Protein AF-A0A968JHV9-F1 (afdb_monomer_lite)

Sequence (164 aa):
MPYILGTDFRFKTELQYDGTLDANGVLKGNLYIKGYGDPTLGSPEMENSLPLAALLSTWVEAVKKAGIRQIDGKIVGDASYFKGGESGDTWQWYDLGNYYAAGIWGLNIHENYYYLHFQQVNQLGDTPPIAKIDPMLPNLYLIQRRCSPSEKGRWRPNAYHSIG

pLDDT: mean 84.57, std 15.39, range [38.38, 98.56]

Structure (mmCIF, N/CA/C/O backbone):
data_AF-A0A968JHV9-F1
#
_entry.id   AF-A0A968JHV9-F1
#
loop_
_atom_site.group_PDB
_atom_site.id
_atom_site.type_symbol
_atom_site.label_atom_id
_atom_site.label_alt_id
_atom_site.label_comp_id
_atom_site.label_asym_id
_atom_site.label_entity_id
_atom_site.label_seq_id
_atom_site.pdbx_PDB_ins_code
_atom_site.Cartn_x
_atom_site.Cartn_y
_atom_site.Cartn_z
_atom_site.occupancy
_atom_site.B_iso_or_equiv
_atom_site.auth_seq_id
_atom_site.auth_comp_id
_atom_site.auth_asym_id
_atom_site.auth_atom_id
_atom_site.pdbx_PDB_model_num
ATOM 1 N N . MET A 1 1 ? -5.986 30.483 -18.147 1.00 53.62 1 MET A N 1
ATOM 2 C CA . MET A 1 1 ? -6.438 29.099 -17.897 1.00 53.62 1 MET A CA 1
ATOM 3 C C . MET A 1 1 ? -6.421 28.887 -16.388 1.00 53.62 1 MET A C 1
ATOM 5 O O . MET A 1 1 ? -5.335 28.982 -15.831 1.00 53.62 1 MET A O 1
ATOM 9 N N . PRO A 1 2 ? -7.558 28.716 -15.696 1.00 66.88 2 PRO A N 1
ATOM 10 C CA . PRO A 1 2 ? -7.527 28.340 -14.285 1.00 66.88 2 PRO A CA 1
ATOM 11 C C . PRO A 1 2 ? -7.000 26.903 -14.151 1.00 66.88 2 PRO A C 1
ATOM 13 O O . PRO A 1 2 ? -7.388 26.020 -14.915 1.00 66.88 2 PRO A O 1
ATOM 16 N N . TYR A 1 3 ? -6.087 26.678 -13.208 1.00 75.25 3 TYR A N 1
ATOM 17 C CA . TYR A 1 3 ? -5.578 25.349 -12.877 1.00 75.25 3 TYR A CA 1
ATOM 18 C C . TYR A 1 3 ? -6.700 24.548 -12.203 1.00 75.25 3 TYR A C 1
ATOM 20 O O . TYR A 1 3 ? -7.147 24.929 -11.127 1.00 75.25 3 TYR A O 1
ATOM 28 N N . ILE A 1 4 ? -7.161 23.459 -12.829 1.00 88.75 4 ILE A N 1
ATOM 29 C CA . ILE A 1 4 ? -8.352 22.692 -12.401 1.00 88.75 4 ILE A CA 1
ATOM 30 C C . ILE A 1 4 ? -8.238 22.164 -10.959 1.00 88.75 4 ILE A C 1
ATOM 32 O O . ILE A 1 4 ? -9.242 22.090 -10.259 1.00 88.75 4 ILE A O 1
ATOM 36 N N . LEU A 1 5 ? -7.027 21.826 -10.505 1.00 88.00 5 LEU A N 1
ATOM 37 C CA . LEU A 1 5 ? -6.781 21.291 -9.159 1.00 88.00 5 LEU A CA 1
ATOM 38 C C . LEU A 1 5 ? -6.235 22.340 -8.173 1.00 88.00 5 LEU A C 1
ATOM 40 O O . LEU A 1 5 ? -6.394 22.190 -6.966 1.00 88.00 5 LEU A O 1
ATOM 44 N N . GLY A 1 6 ? -5.621 23.419 -8.667 1.00 90.50 6 GLY A N 1
ATOM 45 C CA . GLY A 1 6 ? -4.862 24.363 -7.838 1.00 90.50 6 GLY A CA 1
ATOM 46 C C . GLY A 1 6 ? -3.520 23.802 -7.337 1.00 90.50 6 GLY A C 1
ATOM 47 O O . GLY A 1 6 ? -3.231 22.615 -7.465 1.00 90.50 6 GLY A O 1
ATOM 48 N N . THR A 1 7 ? -2.670 24.668 -6.779 1.00 92.00 7 THR A N 1
ATOM 49 C CA . THR A 1 7 ? -1.318 24.317 -6.283 1.00 92.00 7 THR A CA 1
ATOM 50 C C . THR A 1 7 ? -1.331 23.564 -4.952 1.00 92.00 7 THR A C 1
ATOM 52 O O . THR A 1 7 ? -0.391 22.840 -4.617 1.00 92.00 7 THR A O 1
ATOM 55 N N . ASP A 1 8 ? -2.416 23.711 -4.199 1.00 92.38 8 ASP A N 1
ATOM 56 C CA . ASP A 1 8 ? -2.552 23.152 -2.854 1.00 92.38 8 ASP A CA 1
ATOM 57 C C . ASP A 1 8 ? -3.248 21.788 -2.852 1.00 92.38 8 ASP A C 1
ATOM 59 O O . ASP A 1 8 ? -3.426 21.183 -1.796 1.00 92.38 8 ASP A O 1
ATOM 63 N N . PHE A 1 9 ? -3.616 21.271 -4.030 1.00 93.00 9 PHE A N 1
ATOM 64 C CA . PHE A 1 9 ? -4.202 19.945 -4.144 1.00 93.00 9 PHE A CA 1
ATOM 65 C C . PHE A 1 9 ? -3.262 18.886 -3.575 1.00 93.00 9 PHE A C 1
ATOM 67 O O . PHE A 1 9 ? -2.053 18.885 -3.827 1.00 93.00 9 PHE A O 1
ATOM 74 N N . ARG A 1 10 ? -3.837 17.957 -2.820 1.00 93.12 10 ARG A N 1
ATOM 75 C CA . ARG A 1 10 ? -3.153 16.768 -2.330 1.00 93.12 10 ARG A CA 1
ATOM 76 C C . ARG A 1 10 ? -4.027 15.567 -2.628 1.00 93.12 10 ARG A C 1
ATOM 78 O O . ARG A 1 10 ? -5.234 15.597 -2.382 1.00 93.12 10 ARG A O 1
ATOM 85 N N . PHE A 1 11 ? -3.402 14.518 -3.148 1.00 94.06 11 PHE A N 1
ATOM 86 C CA . PHE A 1 11 ? -4.046 13.219 -3.200 1.00 94.06 11 PHE A CA 1
ATOM 87 C C . PHE A 1 11 ? -4.351 12.743 -1.780 1.00 94.06 11 PHE A C 1
ATOM 89 O O . PHE A 1 11 ? -3.718 13.163 -0.809 1.00 94.06 11 PHE A O 1
ATOM 96 N N . LYS A 1 12 ? -5.349 11.873 -1.666 1.00 94.25 12 LYS A N 1
ATOM 97 C CA . LYS A 1 12 ? -5.727 11.261 -0.398 1.00 94.25 12 LYS A CA 1
ATOM 98 C C . LYS A 1 12 ? -5.742 9.749 -0.532 1.00 94.25 12 LYS A C 1
ATOM 100 O O . LYS A 1 12 ? -6.025 9.210 -1.599 1.00 94.25 12 LYS A O 1
ATOM 105 N N . THR A 1 13 ? -5.492 9.095 0.590 1.00 96.75 13 THR A N 1
ATOM 106 C CA . THR A 1 13 ? -5.657 7.657 0.769 1.00 96.75 13 THR A CA 1
ATOM 107 C C . THR A 1 13 ? -6.342 7.454 2.106 1.00 96.75 13 THR A C 1
ATOM 109 O O . THR A 1 13 ? -5.946 8.059 3.102 1.00 96.75 13 THR A O 1
ATOM 112 N N . GLU A 1 14 ? -7.403 6.660 2.124 1.00 97.50 14 GLU A N 1
ATOM 113 C CA . GLU A 1 14 ? -8.262 6.498 3.294 1.00 97.50 14 GLU A CA 1
ATOM 114 C C . GLU A 1 14 ? -8.200 5.062 3.807 1.00 97.50 14 GLU A C 1
ATOM 116 O O . GLU A 1 14 ? -8.274 4.110 3.033 1.00 97.50 14 GLU A O 1
ATOM 121 N N . LEU A 1 15 ? -8.107 4.916 5.127 1.00 98.00 15 LEU A N 1
ATOM 122 C CA . LEU A 1 15 ? -8.336 3.646 5.805 1.00 98.00 15 LEU A CA 1
ATOM 123 C C . LEU A 1 15 ? -9.776 3.638 6.306 1.00 98.00 15 LEU A C 1
ATOM 125 O O . LEU A 1 15 ? -10.171 4.510 7.080 1.00 98.00 15 LEU A O 1
ATOM 129 N N . GLN A 1 16 ? -10.559 2.675 5.842 1.00 97.81 16 GLN A N 1
ATOM 130 C CA . GLN A 1 16 ? -11.978 2.541 6.161 1.00 97.81 16 GLN A CA 1
ATOM 131 C C . GLN A 1 16 ? -12.237 1.133 6.686 1.00 97.81 16 GLN A C 1
ATOM 133 O O . GLN A 1 16 ? -11.491 0.212 6.374 1.00 97.81 16 GLN A O 1
ATOM 138 N N . TYR A 1 17 ? -13.287 0.935 7.471 1.00 97.88 17 TYR A N 1
ATOM 139 C CA . TYR A 1 17 ? -13.723 -0.404 7.851 1.00 97.88 17 TYR A CA 1
ATOM 140 C C . TYR A 1 17 ? -15.245 -0.492 7.876 1.00 97.88 17 TYR A C 1
ATOM 142 O O . TYR A 1 17 ? -15.926 0.525 8.021 1.00 97.88 17 TYR A O 1
ATOM 150 N N . ASP A 1 18 ? -15.767 -1.706 7.730 1.00 97.50 18 ASP A N 1
ATOM 151 C CA . ASP A 1 18 ? -17.186 -2.019 7.900 1.00 97.50 18 ASP A CA 1
ATOM 152 C C . ASP A 1 18 ? -17.416 -2.946 9.103 1.00 97.50 18 ASP A C 1
ATOM 154 O O . ASP A 1 18 ? -16.481 -3.364 9.786 1.00 97.50 18 ASP A O 1
ATOM 158 N N . GLY A 1 19 ? -18.682 -3.252 9.384 1.00 96.88 19 GLY A N 1
ATOM 159 C CA . GLY A 1 19 ? -19.043 -4.172 10.455 1.00 96.88 19 GLY A CA 1
ATOM 160 C C . GLY A 1 19 ? -18.960 -3.541 11.842 1.00 96.88 19 GLY A C 1
ATOM 161 O O . GLY A 1 19 ? -19.278 -2.365 12.029 1.00 96.88 19 GLY A O 1
ATOM 162 N N . THR A 1 20 ? -18.605 -4.345 12.843 1.00 97.88 20 THR A N 1
ATOM 163 C CA . THR A 1 20 ? -18.662 -3.933 14.255 1.00 97.88 20 THR A CA 1
ATOM 164 C C . THR A 1 20 ? -17.368 -4.238 14.990 1.00 97.88 20 THR A C 1
ATOM 166 O O . THR A 1 20 ? -16.853 -5.352 14.887 1.00 97.88 20 THR A O 1
ATOM 169 N N . LEU A 1 21 ? -16.895 -3.280 15.787 1.00 97.94 21 LEU A N 1
ATOM 170 C CA . LEU A 1 21 ? -15.769 -3.453 16.701 1.00 97.94 21 LEU A CA 1
ATOM 171 C C . LEU A 1 21 ? -16.282 -3.867 18.085 1.00 97.94 21 LEU A C 1
ATOM 173 O O . LEU A 1 21 ? -17.097 -3.158 18.678 1.00 97.94 21 LEU A O 1
ATOM 177 N N . ASP A 1 22 ? -15.826 -5.010 18.594 1.00 97.25 22 ASP A N 1
ATOM 178 C CA . ASP A 1 22 ? -16.186 -5.456 19.941 1.00 97.25 22 ASP A CA 1
ATOM 179 C C . ASP A 1 22 ? -15.304 -4.831 21.040 1.00 97.25 22 ASP A C 1
ATOM 181 O O . ASP A 1 22 ? -14.301 -4.166 20.777 1.00 97.25 22 ASP A O 1
ATOM 185 N N . ALA A 1 23 ? -15.675 -5.057 22.305 1.00 96.44 23 ALA A N 1
ATOM 186 C CA . ALA A 1 23 ? -14.965 -4.505 23.462 1.00 96.44 23 ALA A CA 1
ATOM 187 C C . ALA A 1 23 ? -13.516 -5.016 23.617 1.00 96.44 23 ALA A C 1
ATOM 189 O O . ALA A 1 23 ? -12.720 -4.390 24.315 1.00 96.44 23 ALA A O 1
ATOM 190 N N . ASN A 1 24 ? -13.163 -6.133 22.971 1.00 96.94 24 ASN A N 1
ATOM 191 C CA . ASN A 1 24 ? -11.807 -6.680 22.975 1.00 96.94 24 ASN A CA 1
ATOM 192 C C . ASN A 1 24 ? -10.951 -6.121 21.825 1.00 96.94 24 ASN A C 1
ATOM 194 O O . ASN A 1 24 ? -9.755 -6.415 21.758 1.00 96.94 24 ASN A O 1
ATOM 198 N N . GLY A 1 25 ? -11.534 -5.301 20.944 1.00 97.75 25 GLY A N 1
ATOM 199 C CA . GLY A 1 25 ? -10.873 -4.743 19.769 1.00 97.75 25 GLY A CA 1
ATOM 200 C C . GLY A 1 25 ? -10.880 -5.682 18.560 1.00 97.75 25 GLY A C 1
ATOM 201 O O . GLY A 1 25 ? -10.033 -5.531 17.677 1.00 97.75 25 GLY A O 1
ATOM 202 N N . VAL A 1 26 ? -11.789 -6.662 18.507 1.00 98.44 26 VAL A N 1
ATOM 203 C CA . VAL A 1 26 ? -11.969 -7.521 17.329 1.00 98.44 26 VAL A CA 1
ATOM 204 C C . VAL A 1 26 ? -12.964 -6.863 16.379 1.00 98.44 26 VAL A C 1
ATOM 206 O O . VAL A 1 26 ? -14.132 -6.658 16.717 1.00 98.44 26 VAL A O 1
ATOM 209 N N . LEU A 1 27 ? -12.493 -6.524 15.181 1.00 98.56 27 LEU A N 1
ATOM 210 C CA . LEU A 1 27 ? -13.324 -6.041 14.089 1.00 98.56 27 LEU A CA 1
ATOM 211 C C . LEU A 1 27 ? -13.987 -7.234 13.398 1.00 98.56 27 LEU A C 1
ATOM 213 O O . LEU A 1 27 ? -13.312 -7.999 12.716 1.00 98.56 27 LEU A O 1
ATOM 217 N N . LYS A 1 28 ? -15.306 -7.367 13.543 1.00 98.44 28 LYS A N 1
ATOM 218 C CA . LYS A 1 28 ? -16.126 -8.315 12.774 1.00 98.44 28 LY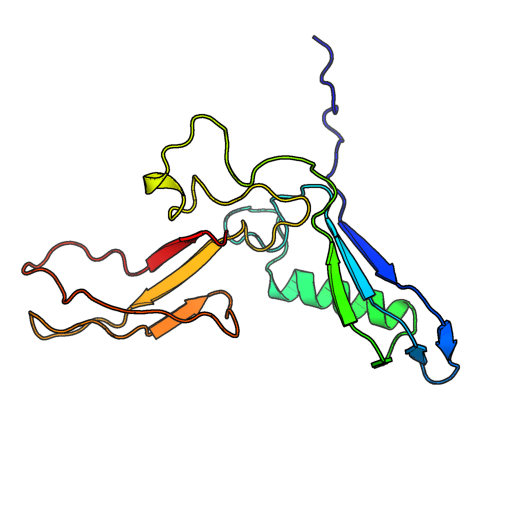S A CA 1
ATOM 219 C C . LYS A 1 28 ? -16.570 -7.644 11.481 1.00 98.44 28 LYS A C 1
ATOM 221 O O . LYS A 1 28 ? -17.656 -7.065 11.430 1.00 98.44 28 LYS A O 1
ATOM 226 N N . GLY A 1 29 ? -15.689 -7.659 10.489 1.00 98.06 29 GLY A N 1
ATOM 227 C CA . GLY A 1 29 ? -15.813 -6.886 9.258 1.00 98.06 29 GLY A CA 1
ATOM 228 C C . GLY A 1 29 ? -14.480 -6.784 8.522 1.00 98.06 29 GLY A C 1
ATOM 229 O O . GLY A 1 29 ? -13.490 -7.412 8.896 1.00 98.06 29 GLY A O 1
ATOM 230 N N . ASN A 1 30 ? -14.455 -5.989 7.462 1.00 98.56 30 ASN A N 1
ATOM 231 C CA . ASN A 1 30 ? -13.298 -5.804 6.597 1.00 98.56 30 ASN A CA 1
ATOM 232 C C . ASN A 1 30 ? -12.632 -4.450 6.843 1.00 98.56 30 ASN A C 1
ATOM 234 O O . ASN A 1 30 ? -13.290 -3.467 7.181 1.00 98.56 30 ASN A O 1
ATOM 238 N N . LEU A 1 31 ? -11.323 -4.399 6.605 1.00 98.44 31 LEU A N 1
ATOM 239 C CA . LEU A 1 31 ? -10.541 -3.171 6.514 1.00 98.44 31 LEU A CA 1
ATOM 240 C C . LEU A 1 31 ? -10.267 -2.870 5.037 1.00 98.44 31 LEU A C 1
ATOM 242 O O . LEU A 1 31 ? -9.843 -3.747 4.289 1.00 98.44 31 LEU A O 1
ATOM 246 N N . TYR A 1 32 ? -10.451 -1.622 4.635 1.00 98.31 32 TYR A N 1
ATOM 247 C CA . TYR A 1 32 ? -10.252 -1.135 3.279 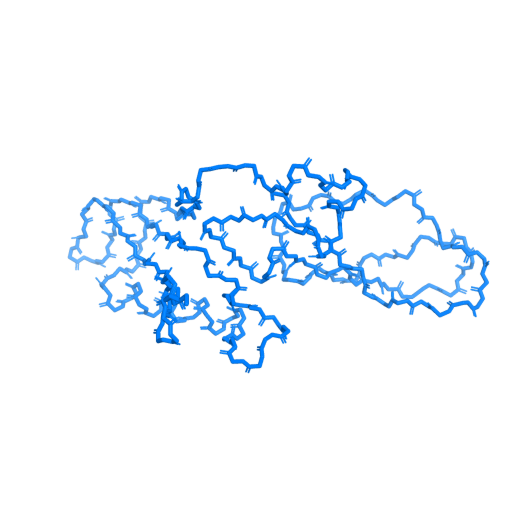1.00 98.31 32 TYR A CA 1
ATOM 248 C C . TYR A 1 32 ? -9.156 -0.072 3.254 1.00 98.31 32 TYR A C 1
ATOM 250 O O . TYR A 1 32 ? -9.129 0.829 4.093 1.00 98.31 32 TYR A O 1
ATOM 258 N N . ILE A 1 33 ? -8.280 -0.163 2.260 1.00 98.06 33 ILE A N 1
ATOM 259 C CA . ILE A 1 33 ? -7.267 0.837 1.927 1.00 98.06 33 ILE A CA 1
ATOM 260 C C . ILE A 1 33 ? -7.699 1.445 0.600 1.00 98.06 33 ILE A C 1
ATOM 262 O O . ILE A 1 33 ? -7.499 0.841 -0.451 1.00 98.06 33 ILE A O 1
ATOM 266 N N . LYS A 1 34 ? -8.345 2.607 0.646 1.00 97.50 34 LYS A N 1
ATOM 267 C CA . LYS A 1 34 ? -8.942 3.238 -0.528 1.00 97.50 34 LYS A CA 1
ATOM 268 C C . LYS A 1 34 ? -8.038 4.319 -1.090 1.00 97.50 34 LYS A C 1
ATOM 270 O O . LYS A 1 34 ? -7.802 5.338 -0.438 1.00 97.50 34 LYS A O 1
ATOM 275 N N . GLY A 1 35 ? -7.555 4.093 -2.305 1.00 96.50 35 GLY A N 1
ATOM 276 C CA . GLY A 1 35 ? -6.722 5.042 -3.027 1.00 96.50 35 GLY A CA 1
ATOM 277 C C . GLY A 1 35 ? -7.537 5.972 -3.927 1.00 96.50 35 GLY A C 1
ATOM 278 O O . GLY A 1 35 ? -8.565 5.585 -4.485 1.00 96.50 35 GLY A O 1
ATOM 279 N N . TYR A 1 36 ? -7.048 7.202 -4.087 1.00 95.38 36 TYR A N 1
ATOM 280 C CA . TYR A 1 36 ? -7.630 8.220 -4.970 1.00 95.38 36 TYR A CA 1
ATOM 281 C C . TYR A 1 36 ? -6.634 8.735 -6.028 1.00 95.38 36 TYR A C 1
ATOM 283 O O . TYR A 1 36 ? -6.771 9.852 -6.525 1.00 95.38 36 TYR A O 1
ATOM 291 N N . GLY A 1 37 ? -5.629 7.924 -6.365 1.00 93.25 37 GLY A N 1
ATOM 292 C CA . GLY A 1 37 ? -4.649 8.176 -7.422 1.00 93.25 37 GLY A CA 1
ATOM 293 C C . GLY A 1 37 ? -3.305 8.722 -6.950 1.00 93.25 37 GLY A C 1
ATOM 294 O O . GLY A 1 37 ? -2.575 9.265 -7.767 1.00 93.25 37 GLY A O 1
ATOM 295 N N . ASP A 1 38 ? -2.979 8.612 -5.659 1.00 94.31 38 ASP A N 1
ATOM 296 C CA . ASP A 1 38 ? -1.686 9.052 -5.126 1.00 94.31 38 ASP A CA 1
ATOM 297 C C . ASP A 1 38 ? -0.539 8.212 -5.728 1.00 94.31 38 ASP A C 1
ATOM 299 O O . ASP A 1 38 ? -0.507 7.000 -5.497 1.00 94.31 38 ASP A O 1
ATOM 303 N N . PRO A 1 39 ? 0.392 8.804 -6.503 1.00 91.75 39 PRO A N 1
ATOM 304 C CA . PRO A 1 39 ? 1.515 8.070 -7.083 1.00 91.75 39 PRO A CA 1
ATOM 305 C C . PRO A 1 39 ? 2.698 7.928 -6.112 1.00 91.75 39 PRO A C 1
ATOM 307 O O . PRO A 1 39 ? 3.675 7.256 -6.424 1.00 91.75 39 PRO A O 1
ATOM 310 N N . THR A 1 40 ? 2.641 8.578 -4.946 1.00 94.19 40 THR A N 1
ATOM 311 C CA . THR A 1 40 ? 3.802 8.781 -4.068 1.00 94.19 40 THR A CA 1
ATOM 312 C C . THR A 1 40 ? 3.895 7.759 -2.933 1.00 94.19 40 THR A C 1
ATOM 314 O O . THR A 1 40 ? 4.916 7.677 -2.247 1.00 94.19 40 THR A O 1
ATOM 317 N N . LEU A 1 41 ? 2.846 6.959 -2.715 1.00 95.12 41 LEU A N 1
ATOM 318 C CA . LEU A 1 41 ? 2.748 6.028 -1.591 1.00 95.12 41 LEU A CA 1
ATOM 319 C C . LEU A 1 41 ? 3.870 4.984 -1.622 1.00 95.12 41 LEU A C 1
ATOM 321 O O . LEU A 1 41 ? 3.855 4.054 -2.427 1.00 95.12 41 LEU A O 1
ATOM 325 N N . GLY A 1 42 ? 4.836 5.100 -0.709 1.00 94.06 42 GLY A N 1
ATOM 326 C CA . GLY A 1 42 ? 5.934 4.140 -0.616 1.00 94.06 42 GLY A CA 1
ATOM 327 C C . GLY A 1 42 ? 6.930 4.218 -1.774 1.00 94.06 42 GLY A C 1
ATOM 328 O O . GLY A 1 42 ? 7.710 3.281 -1.926 1.00 94.06 42 GLY A O 1
ATOM 329 N N . SER A 1 43 ? 6.884 5.278 -2.591 1.00 93.25 43 SER A N 1
ATOM 330 C CA . SER A 1 43 ? 7.808 5.493 -3.712 1.00 93.25 43 SER A CA 1
ATOM 331 C C . SER A 1 43 ? 9.254 5.575 -3.206 1.00 93.25 43 SER A C 1
ATOM 333 O O . SER A 1 43 ? 9.500 6.306 -2.244 1.00 93.25 43 SER A O 1
ATOM 335 N N . PRO A 1 44 ? 10.213 4.861 -3.818 1.00 89.06 44 PRO A N 1
ATOM 336 C CA . PRO A 1 44 ? 11.628 5.008 -3.492 1.00 89.06 44 PRO A CA 1
ATOM 337 C C . PRO A 1 44 ? 12.312 6.158 -4.256 1.00 89.06 44 PRO A C 1
ATOM 339 O O . PRO A 1 44 ? 13.406 6.557 -3.867 1.00 89.06 44 PRO A O 1
ATOM 342 N N . GLU A 1 45 ? 11.700 6.691 -5.321 1.00 88.44 45 GLU A N 1
ATOM 343 C CA . GLU A 1 45 ? 12.312 7.710 -6.193 1.00 88.44 45 GLU A CA 1
ATOM 344 C C . GLU A 1 45 ? 11.890 9.146 -5.828 1.00 88.44 45 GLU A C 1
ATOM 346 O O . GLU A 1 45 ? 12.554 10.113 -6.208 1.00 88.44 45 GLU A O 1
ATOM 351 N N . MET A 1 46 ? 10.792 9.322 -5.086 1.00 88.56 46 MET A N 1
ATOM 352 C CA . MET A 1 46 ? 10.303 10.644 -4.690 1.00 88.56 46 MET A CA 1
ATOM 353 C C . MET A 1 46 ? 10.919 11.122 -3.370 1.00 88.56 46 MET A C 1
ATOM 355 O O . MET A 1 46 ? 10.760 10.506 -2.328 1.00 88.56 46 MET A O 1
ATOM 359 N N . GLU A 1 47 ? 11.551 12.297 -3.379 1.00 85.31 47 GLU A N 1
ATOM 360 C CA . GLU A 1 47 ? 12.271 12.844 -2.212 1.00 85.31 47 GLU A CA 1
ATOM 361 C C . GLU A 1 47 ? 11.396 13.031 -0.954 1.00 85.31 47 GLU A C 1
ATOM 363 O O . GLU A 1 47 ? 11.886 12.945 0.168 1.00 85.31 47 GLU A O 1
ATOM 368 N N . ASN A 1 48 ? 10.092 13.264 -1.132 1.00 85.50 48 ASN A N 1
ATOM 369 C CA . ASN A 1 48 ? 9.154 13.553 -0.041 1.00 85.50 48 ASN A CA 1
ATOM 370 C C . ASN A 1 48 ? 8.149 12.421 0.232 1.00 85.50 48 ASN A C 1
ATOM 372 O O . ASN A 1 48 ? 7.176 12.635 0.959 1.00 85.50 48 ASN A O 1
ATOM 376 N N . SER A 1 49 ? 8.333 11.237 -0.356 1.00 91.62 49 SER A N 1
ATOM 377 C CA . SER A 1 49 ? 7.512 10.073 -0.020 1.00 91.62 49 SER A CA 1
ATOM 378 C C . SER A 1 49 ? 8.004 9.430 1.276 1.00 91.62 49 SER A C 1
ATOM 380 O O . SER A 1 49 ? 9.188 9.423 1.615 1.00 91.62 49 SER A O 1
ATOM 382 N N . LEU A 1 50 ? 7.073 8.840 2.024 1.00 93.06 50 LEU A N 1
ATOM 383 C CA . LEU A 1 50 ? 7.456 7.927 3.093 1.00 93.06 50 LEU A CA 1
ATOM 384 C C . LEU A 1 50 ? 8.006 6.641 2.467 1.00 93.06 50 LEU A C 1
ATOM 386 O O . LEU A 1 50 ? 7.343 6.088 1.586 1.00 93.06 50 LEU A O 1
ATOM 390 N N . PRO A 1 51 ? 9.130 6.092 2.966 1.00 93.56 51 PRO A N 1
ATOM 391 C CA . PRO A 1 51 ? 9.548 4.745 2.605 1.00 93.56 51 PRO A CA 1
ATOM 392 C C . PRO A 1 51 ? 8.420 3.744 2.865 1.00 93.56 51 PRO A C 1
ATOM 394 O O . PRO A 1 51 ? 7.703 3.872 3.862 1.00 93.56 51 PRO A O 1
ATOM 397 N N . LEU A 1 52 ? 8.291 2.714 2.024 1.00 93.12 52 LEU A N 1
ATOM 398 C CA . LEU A 1 52 ? 7.175 1.761 2.094 1.00 93.12 52 LEU A CA 1
ATOM 399 C C . LEU A 1 52 ? 6.943 1.202 3.511 1.00 93.12 52 LEU A C 1
ATOM 401 O O . LEU A 1 52 ? 5.817 1.192 4.000 1.00 93.12 52 LEU A O 1
ATOM 405 N N . ALA A 1 53 ? 8.005 0.806 4.218 1.00 93.25 53 ALA A N 1
ATOM 406 C CA . ALA A 1 53 ? 7.897 0.291 5.585 1.00 93.25 53 ALA A CA 1
ATOM 407 C C . ALA A 1 53 ? 7.350 1.328 6.590 1.00 93.25 53 ALA A C 1
ATOM 409 O O . ALA A 1 53 ? 6.557 0.987 7.472 1.00 93.25 53 ALA A O 1
ATOM 410 N N . ALA A 1 54 ? 7.743 2.597 6.456 1.00 95.56 54 ALA A N 1
ATOM 411 C CA . ALA A 1 54 ? 7.248 3.689 7.292 1.00 95.56 54 ALA A CA 1
ATOM 412 C C . ALA A 1 54 ? 5.785 4.035 6.969 1.00 95.56 54 ALA A C 1
ATOM 414 O O . ALA A 1 54 ? 4.993 4.270 7.885 1.00 95.56 54 ALA A O 1
ATOM 415 N N . LEU A 1 55 ? 5.400 3.996 5.688 1.00 96.12 55 LEU A N 1
ATOM 416 C CA . LEU A 1 55 ? 4.006 4.149 5.268 1.00 96.12 55 LEU A CA 1
ATOM 417 C C . LEU A 1 55 ? 3.124 3.059 5.891 1.00 96.12 55 LEU A C 1
ATOM 419 O O . LEU A 1 55 ? 2.137 3.369 6.557 1.00 96.12 55 LEU A O 1
ATOM 423 N N . LEU A 1 56 ? 3.515 1.789 5.740 1.00 95.31 56 LEU A N 1
ATOM 424 C CA . LEU A 1 56 ? 2.773 0.657 6.301 1.00 95.31 56 LEU A CA 1
ATOM 425 C C . LEU A 1 56 ? 2.679 0.746 7.827 1.00 95.31 56 LEU A C 1
ATOM 427 O O . LEU A 1 56 ? 1.618 0.496 8.395 1.00 95.31 56 LEU A O 1
ATOM 431 N N . SER A 1 57 ? 3.755 1.171 8.492 1.00 97.19 57 SER A N 1
ATOM 432 C CA . SER A 1 57 ? 3.747 1.403 9.941 1.00 97.19 57 SER A CA 1
ATOM 433 C C . SER A 1 57 ? 2.739 2.486 10.325 1.00 97.19 57 SER A C 1
ATOM 435 O O . SER A 1 57 ? 1.974 2.308 11.267 1.00 97.19 57 SER A O 1
ATOM 437 N N . THR A 1 58 ? 2.673 3.576 9.558 1.00 97.19 58 THR A N 1
ATOM 438 C CA . THR A 1 58 ? 1.709 4.662 9.788 1.00 97.19 58 THR A CA 1
ATOM 439 C C . THR A 1 58 ? 0.267 4.159 9.686 1.00 97.19 58 THR A C 1
ATOM 441 O O . THR A 1 58 ? -0.577 4.523 10.506 1.00 97.19 58 THR A O 1
ATOM 444 N N . TRP A 1 59 ? -0.024 3.279 8.726 1.00 97.25 59 TRP A N 1
ATOM 445 C CA . TRP A 1 59 ? -1.348 2.667 8.595 1.00 97.25 59 TRP A CA 1
ATOM 446 C C . TRP A 1 59 ? -1.672 1.718 9.744 1.00 97.25 59 TRP A C 1
ATOM 448 O O . TRP A 1 59 ? -2.766 1.785 10.299 1.00 97.25 59 TRP A O 1
ATOM 458 N N . VAL A 1 60 ? -0.717 0.880 10.148 1.00 97.81 60 VAL A N 1
ATOM 459 C CA . VAL A 1 60 ? -0.873 -0.012 11.304 1.00 97.81 60 VAL A CA 1
ATOM 460 C C . VAL A 1 60 ? -1.168 0.788 12.575 1.00 97.81 60 VAL A C 1
ATOM 462 O O . VAL A 1 60 ? -2.081 0.437 13.321 1.00 97.81 60 VAL A O 1
ATOM 465 N N . GLU A 1 61 ? -0.452 1.887 12.813 1.00 98.12 61 GLU A N 1
ATOM 466 C CA . GLU A 1 61 ? -0.692 2.746 13.974 1.00 98.12 61 GLU A CA 1
ATOM 467 C C . GLU A 1 61 ? -2.053 3.452 13.906 1.00 98.12 61 GLU A C 1
ATOM 469 O O . GLU A 1 61 ? -2.744 3.543 14.922 1.00 98.12 61 GLU A O 1
ATOM 474 N N . ALA A 1 62 ? -2.503 3.879 12.722 1.00 97.81 62 ALA A N 1
ATOM 475 C CA . ALA A 1 62 ? -3.849 4.423 12.543 1.00 97.81 62 ALA A CA 1
ATOM 476 C C . ALA A 1 62 ? -4.944 3.383 12.857 1.00 97.81 62 ALA A C 1
ATOM 478 O O . ALA A 1 62 ? -5.904 3.698 13.562 1.00 97.81 62 ALA A O 1
ATOM 479 N N . VAL A 1 63 ? -4.773 2.135 12.406 1.00 98.06 63 VAL A N 1
ATOM 480 C CA . VAL A 1 63 ? -5.692 1.018 12.691 1.00 98.06 63 VAL A CA 1
ATOM 481 C C . VAL A 1 63 ? -5.734 0.708 14.190 1.00 98.06 63 VAL A C 1
ATOM 483 O O . VAL A 1 63 ? -6.814 0.622 14.774 1.00 98.06 63 VAL A O 1
ATOM 486 N N . LYS A 1 64 ? -4.572 0.630 14.850 1.00 97.75 64 LYS A N 1
ATOM 487 C CA . LYS A 1 64 ? -4.494 0.436 16.308 1.00 97.75 64 LYS A CA 1
ATOM 488 C C . LYS A 1 64 ? -5.144 1.584 17.074 1.00 97.75 64 LYS A C 1
ATOM 490 O O . LYS A 1 64 ? -5.854 1.348 18.049 1.00 97.75 64 LYS A O 1
ATOM 495 N N . LYS A 1 65 ? -4.929 2.828 16.634 1.00 97.62 65 LYS A N 1
ATOM 496 C CA . LYS A 1 65 ? -5.528 4.027 17.238 1.00 97.62 65 LYS A CA 1
ATOM 497 C C . LYS A 1 65 ? -7.053 4.045 17.102 1.00 97.62 65 LYS A C 1
ATOM 499 O O . LYS A 1 65 ? -7.722 4.592 17.973 1.00 97.62 65 LYS A O 1
ATOM 504 N N . ALA A 1 66 ? -7.602 3.408 16.066 1.00 96.81 66 ALA A N 1
ATOM 505 C CA . ALA A 1 66 ? -9.039 3.176 15.923 1.00 96.81 66 ALA A CA 1
ATOM 506 C C . ALA A 1 66 ? -9.587 2.083 16.869 1.00 96.81 66 ALA A C 1
ATOM 508 O O . ALA A 1 66 ? -10.784 1.813 16.856 1.00 96.81 66 ALA A O 1
ATOM 509 N N . GLY A 1 67 ? -8.737 1.460 17.695 1.00 97.69 67 GLY A N 1
ATOM 510 C CA . GLY A 1 67 ? -9.113 0.418 18.654 1.00 97.69 67 GLY A CA 1
ATOM 511 C C . GLY A 1 67 ? -9.097 -1.001 18.082 1.00 97.69 67 GLY A C 1
ATOM 512 O O . GLY A 1 67 ? -9.397 -1.949 18.806 1.00 97.69 67 GLY A O 1
ATOM 513 N N . ILE A 1 68 ? -8.723 -1.167 16.810 1.00 98.44 68 ILE A N 1
ATOM 514 C CA . ILE A 1 68 ? -8.689 -2.468 16.141 1.00 98.44 68 ILE A CA 1
ATOM 515 C C . ILE A 1 68 ? -7.398 -3.197 16.525 1.00 98.44 68 ILE A C 1
ATOM 517 O O . ILE A 1 68 ? -6.289 -2.724 16.274 1.00 98.44 68 ILE A O 1
ATOM 521 N N . ARG A 1 69 ? -7.551 -4.372 17.134 1.00 97.62 69 ARG A N 1
ATOM 522 C CA . ARG A 1 69 ? -6.465 -5.283 17.530 1.00 97.62 69 ARG A CA 1
ATOM 523 C C . ARG A 1 69 ? -6.422 -6.541 16.676 1.00 97.62 69 ARG A C 1
ATOM 525 O O . ARG A 1 69 ? -5.349 -7.093 16.461 1.00 97.62 69 ARG A O 1
ATOM 532 N N . GLN A 1 70 ? -7.580 -6.976 16.192 1.00 97.94 70 GLN A N 1
ATOM 533 C CA . GLN A 1 70 ? -7.734 -8.129 15.318 1.00 97.94 70 GLN A CA 1
ATOM 534 C C . GLN A 1 70 ? -8.809 -7.830 14.276 1.00 97.94 70 GLN A C 1
ATOM 536 O O . GLN A 1 70 ? -9.806 -7.180 14.583 1.00 97.94 70 GLN A O 1
ATOM 541 N N . ILE A 1 71 ? -8.607 -8.320 13.055 1.00 98.38 71 ILE A N 1
ATOM 542 C CA . ILE A 1 71 ? -9.573 -8.230 11.960 1.00 98.38 71 ILE A CA 1
ATOM 543 C C . ILE A 1 71 ? -10.085 -9.645 11.694 1.00 98.38 71 ILE A C 1
ATOM 545 O O . ILE A 1 71 ? -9.313 -10.515 11.298 1.00 98.38 71 ILE A O 1
ATOM 549 N N . ASP A 1 72 ? -11.369 -9.871 11.949 1.00 97.88 72 ASP A N 1
ATOM 550 C CA . ASP A 1 72 ? -12.102 -11.089 11.600 1.00 97.88 72 ASP A CA 1
ATOM 551 C C . ASP A 1 72 ? -12.844 -10.857 10.275 1.00 97.88 72 ASP A C 1
ATOM 553 O O . ASP A 1 72 ? -14.057 -10.651 10.214 1.00 97.88 72 ASP A O 1
ATOM 557 N N . GLY A 1 73 ? -12.050 -10.773 9.210 1.00 97.56 73 GLY A N 1
ATOM 558 C CA . GLY A 1 73 ? -12.482 -10.434 7.861 1.00 97.56 73 GLY A CA 1
ATOM 559 C C . GLY A 1 73 ? -11.282 -10.224 6.943 1.00 97.56 73 GLY A C 1
ATOM 560 O O . GLY A 1 73 ? -10.204 -10.776 7.174 1.00 97.56 73 GLY A O 1
ATOM 561 N N . LYS A 1 74 ? -11.458 -9.447 5.872 1.00 97.94 74 LYS A N 1
ATOM 562 C CA . LYS A 1 74 ? -10.412 -9.202 4.868 1.00 97.94 74 LYS A CA 1
ATOM 563 C C . LYS A 1 74 ? -9.765 -7.832 5.041 1.00 97.94 74 LYS A C 1
ATOM 565 O O . LYS A 1 74 ? -10.397 -6.884 5.497 1.00 97.94 74 LYS A O 1
ATOM 570 N N . ILE A 1 75 ? -8.517 -7.728 4.589 1.00 97.06 75 ILE A N 1
ATOM 571 C CA . ILE A 1 75 ? -7.871 -6.452 4.272 1.00 97.06 75 ILE A CA 1
ATOM 572 C C . ILE A 1 75 ? -7.940 -6.292 2.754 1.00 97.06 75 ILE A C 1
ATOM 574 O O . ILE A 1 75 ? -7.479 -7.166 2.021 1.00 97.06 75 ILE A O 1
ATOM 578 N N . VAL A 1 76 ? -8.553 -5.210 2.286 1.00 97.31 76 VAL A N 1
ATOM 579 C CA . VAL A 1 76 ? -8.899 -4.999 0.879 1.00 97.31 76 VAL A CA 1
ATOM 580 C C . VAL A 1 76 ? -8.257 -3.707 0.383 1.00 97.31 76 VAL A C 1
ATOM 582 O O . VAL A 1 76 ? -8.499 -2.640 0.938 1.00 97.31 76 VAL A O 1
ATOM 585 N N . GLY A 1 77 ? -7.457 -3.786 -0.679 1.00 95.31 77 GLY A N 1
ATOM 586 C CA . GLY A 1 77 ? -7.042 -2.602 -1.434 1.00 95.31 77 GLY A CA 1
ATOM 587 C C . GLY A 1 77 ? -8.158 -2.181 -2.385 1.00 95.31 77 GLY A C 1
ATOM 588 O O . GLY A 1 77 ? -8.514 -2.941 -3.282 1.00 95.31 77 GLY A O 1
ATOM 589 N N . ASP A 1 78 ? -8.723 -0.994 -2.185 1.00 95.00 78 ASP A N 1
ATOM 590 C CA . ASP A 1 78 ? -9.732 -0.406 -3.065 1.00 95.00 78 ASP A CA 1
ATOM 591 C C . ASP A 1 78 ? -9.062 0.584 -4.031 1.00 95.00 78 ASP A C 1
ATOM 593 O O . ASP A 1 78 ? -8.738 1.723 -3.680 1.00 95.00 78 ASP A O 1
ATOM 597 N N . ALA A 1 79 ? -8.859 0.117 -5.264 1.00 93.19 79 ALA A N 1
ATOM 598 C CA . ALA A 1 79 ? -8.316 0.887 -6.379 1.00 93.19 79 ALA A CA 1
ATOM 599 C C . ALA A 1 79 ? -9.403 1.465 -7.309 1.00 93.19 79 ALA A C 1
ATOM 601 O O . ALA A 1 79 ? -9.079 2.001 -8.369 1.00 93.19 79 ALA A O 1
ATOM 602 N N . SER A 1 80 ? -10.690 1.372 -6.948 1.00 91.94 80 SER A N 1
ATOM 603 C CA . SER A 1 80 ? -11.815 1.574 -7.873 1.00 91.94 80 SER A CA 1
ATOM 604 C C . SER A 1 80 ? -12.141 3.041 -8.190 1.00 91.94 80 SER A C 1
ATOM 606 O O . SER A 1 80 ? -13.177 3.317 -8.803 1.00 91.94 80 SER A O 1
ATOM 608 N N . TYR A 1 81 ? -11.350 4.000 -7.696 1.00 92.75 81 TYR A N 1
ATOM 609 C CA . TYR A 1 81 ? -11.645 5.428 -7.847 1.00 92.75 81 TYR A CA 1
ATOM 610 C C . TYR A 1 81 ? -11.606 5.877 -9.311 1.00 92.75 81 TYR A C 1
ATOM 612 O O . TYR A 1 81 ? -12.483 6.620 -9.757 1.00 92.75 81 TYR A O 1
ATOM 620 N N . PHE A 1 82 ? -10.625 5.388 -10.071 1.00 88.31 82 PHE A N 1
ATOM 621 C CA . PHE A 1 82 ? -10.571 5.599 -11.510 1.00 88.31 82 PHE A CA 1
ATOM 622 C C . PHE A 1 82 ? -11.354 4.509 -12.241 1.00 88.31 82 PHE A C 1
ATOM 624 O O . PHE A 1 82 ? -11.283 3.329 -11.908 1.00 88.31 82 PHE A O 1
ATOM 631 N N . LYS A 1 83 ? -12.122 4.929 -13.250 1.00 76.38 83 LYS A N 1
ATOM 632 C CA . LYS A 1 83 ? -12.813 4.045 -14.190 1.00 76.38 83 LYS A CA 1
ATOM 633 C C . LYS A 1 83 ? -12.082 4.142 -15.526 1.00 76.38 83 LYS A C 1
ATOM 635 O O . LYS A 1 83 ? -12.184 5.180 -16.172 1.00 76.38 83 LYS A O 1
ATOM 640 N N . GLY A 1 84 ? -11.347 3.113 -15.931 1.00 64.88 84 GLY A N 1
ATOM 641 C CA . GLY A 1 84 ? -10.583 3.145 -17.182 1.00 64.88 84 GLY A CA 1
ATOM 642 C C . GLY A 1 84 ? -9.435 2.145 -17.197 1.00 64.88 84 GLY A C 1
ATOM 643 O O . GLY A 1 84 ? -9.135 1.550 -16.166 1.00 64.88 84 GLY A O 1
ATOM 644 N N . GLY A 1 85 ? -8.859 1.934 -18.383 1.00 58.47 85 GLY A N 1
ATOM 645 C CA . GLY A 1 85 ? -7.794 0.964 -18.614 1.00 58.47 85 GLY A CA 1
ATOM 646 C C . GLY A 1 85 ? -6.523 1.270 -17.827 1.00 58.47 85 GLY A C 1
ATOM 647 O O . GLY A 1 85 ? -6.182 2.421 -17.571 1.00 58.47 85 GLY A O 1
ATOM 648 N N . GLU A 1 86 ? -5.827 0.193 -17.489 1.00 69.31 86 GLU A N 1
ATOM 649 C CA . GLU A 1 86 ? -4.568 0.145 -16.737 1.00 69.31 86 GLU A CA 1
ATOM 650 C C . GLU A 1 86 ? -3.456 0.933 -17.454 1.00 69.31 86 GLU A C 1
ATOM 652 O O . GLU A 1 86 ? -2.517 1.407 -16.832 1.00 69.31 86 GLU A O 1
ATOM 657 N N . SER A 1 87 ? -3.578 1.120 -18.769 1.00 73.00 87 SER A N 1
ATOM 658 C CA . SER A 1 87 ? -2.607 1.789 -19.634 1.00 73.00 87 SER A CA 1
ATOM 659 C C . SER A 1 87 ? -3.274 2.820 -20.543 1.00 73.00 87 SER A C 1
ATOM 661 O O . SER A 1 87 ? -4.477 2.767 -20.799 1.00 73.00 87 SER A O 1
ATOM 663 N N . GLY A 1 88 ? -2.487 3.781 -21.033 1.00 74.75 88 GLY A N 1
ATOM 664 C CA . GLY A 1 88 ? -2.969 4.744 -22.020 1.00 74.75 88 GLY A CA 1
ATOM 665 C C . GLY A 1 88 ? -3.274 4.069 -23.360 1.00 74.75 88 GLY A C 1
ATOM 666 O O . GLY A 1 88 ? -2.511 3.220 -23.808 1.00 74.75 88 GLY A O 1
ATOM 667 N N . ASP A 1 89 ? -4.337 4.499 -24.045 1.00 76.38 89 ASP A N 1
ATOM 668 C CA . ASP A 1 89 ? -4.828 3.882 -25.295 1.00 76.38 89 ASP A CA 1
ATOM 669 C C . ASP A 1 89 ? -3.780 3.777 -26.421 1.00 76.38 89 ASP A C 1
ATOM 671 O O . ASP A 1 89 ? -3.922 2.986 -27.353 1.00 76.38 89 ASP A O 1
ATOM 675 N N . THR A 1 90 ? -2.730 4.597 -26.367 1.00 84.25 90 THR A N 1
ATOM 676 C CA . THR A 1 90 ? -1.652 4.653 -27.365 1.00 84.25 90 THR A CA 1
ATOM 677 C C . THR A 1 90 ? -0.366 3.959 -26.919 1.00 84.25 90 THR A C 1
ATOM 679 O O . THR A 1 90 ? 0.605 3.913 -27.685 1.00 84.25 90 THR A O 1
ATOM 682 N N . TRP A 1 91 ? -0.329 3.436 -25.691 1.00 84.50 91 TRP A N 1
ATOM 683 C CA . TRP A 1 91 ? 0.842 2.753 -25.160 1.00 84.50 91 TRP A CA 1
ATOM 684 C C . TRP A 1 91 ? 1.083 1.470 -25.935 1.00 84.50 91 TRP A C 1
ATOM 686 O O . TRP A 1 91 ? 0.169 0.704 -26.242 1.00 84.50 91 TRP A O 1
ATOM 696 N N . GLN A 1 92 ? 2.343 1.243 -26.284 1.00 83.69 92 GLN A N 1
ATOM 697 C CA . GLN A 1 92 ? 2.695 0.032 -26.992 1.00 83.69 92 GLN A CA 1
ATOM 698 C C . GLN A 1 92 ? 2.687 -1.137 -26.012 1.00 83.69 92 GLN A C 1
ATOM 700 O O . GLN A 1 92 ? 3.256 -1.057 -24.927 1.00 83.69 92 GLN A O 1
ATOM 705 N N . TRP A 1 93 ? 2.068 -2.249 -26.400 1.00 79.81 93 TRP A N 1
ATOM 706 C CA . TRP A 1 93 ? 1.909 -3.407 -25.515 1.00 79.81 93 TRP A CA 1
ATOM 707 C C . TRP A 1 93 ? 3.248 -3.945 -24.977 1.00 79.81 93 TRP A C 1
ATOM 709 O O . TRP A 1 93 ? 3.316 -4.426 -23.850 1.00 79.81 93 TRP A O 1
ATOM 719 N N . TYR A 1 94 ? 4.324 -3.840 -25.764 1.00 82.12 94 TYR A N 1
ATOM 720 C CA . TYR A 1 94 ? 5.668 -4.276 -25.373 1.00 82.12 94 TYR A CA 1
ATOM 721 C C . TYR A 1 94 ? 6.327 -3.366 -24.329 1.00 82.12 94 TYR A C 1
ATOM 723 O O . TYR A 1 94 ? 7.307 -3.776 -23.707 1.00 82.12 94 TYR A O 1
ATOM 731 N N . ASP A 1 95 ? 5.788 -2.166 -24.104 1.00 82.56 95 ASP A N 1
ATOM 732 C CA . ASP A 1 95 ? 6.264 -1.262 -23.064 1.00 82.56 95 ASP A CA 1
ATOM 733 C C . ASP A 1 95 ? 5.679 -1.587 -21.690 1.00 82.56 95 ASP A C 1
ATOM 735 O O . ASP A 1 95 ? 6.345 -1.296 -20.703 1.00 82.56 95 ASP A O 1
ATOM 739 N N . LEU A 1 96 ? 4.514 -2.245 -21.610 1.00 80.19 96 LEU A N 1
ATOM 740 C CA . LEU A 1 96 ? 3.747 -2.454 -20.368 1.00 80.19 96 LEU A CA 1
ATOM 741 C C . LEU A 1 96 ? 4.485 -3.221 -19.264 1.00 80.19 96 LEU A C 1
ATOM 743 O O . LEU A 1 96 ? 4.040 -3.199 -18.124 1.00 80.19 96 LEU A O 1
ATO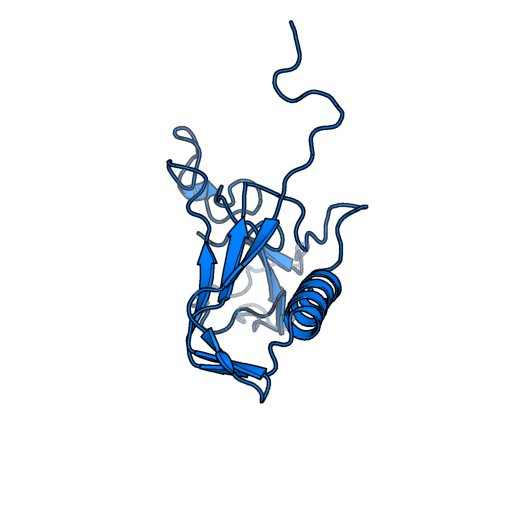M 747 N N . GLY A 1 97 ? 5.598 -3.890 -19.580 1.00 78.12 97 GLY A N 1
ATOM 748 C CA . GLY A 1 97 ? 6.482 -4.531 -18.598 1.00 78.12 97 GLY A CA 1
ATOM 749 C C . GLY A 1 97 ? 7.583 -3.621 -18.036 1.00 78.12 97 GLY A C 1
ATOM 750 O O . GLY A 1 97 ? 8.408 -4.082 -17.245 1.00 78.12 97 GLY A O 1
ATOM 751 N N . ASN A 1 98 ? 7.658 -2.364 -18.475 1.00 82.50 98 ASN A N 1
ATOM 752 C CA . ASN A 1 98 ? 8.637 -1.386 -18.014 1.00 82.50 98 ASN A CA 1
ATOM 753 C C . ASN A 1 98 ? 8.015 -0.429 -16.995 1.00 82.50 98 ASN A C 1
ATOM 755 O O . ASN A 1 98 ? 6.844 -0.073 -17.080 1.00 82.50 98 ASN A O 1
ATOM 759 N N . TYR A 1 99 ? 8.849 0.079 -16.086 1.00 79.75 99 TYR A N 1
ATOM 760 C CA . TYR A 1 99 ? 8.432 1.007 -15.029 1.00 79.75 99 TYR A CA 1
ATOM 761 C C . TYR A 1 99 ? 7.747 2.283 -15.553 1.00 79.75 99 TYR A C 1
ATOM 763 O O . TYR A 1 99 ? 6.844 2.803 -14.912 1.00 79.75 99 TYR A O 1
ATOM 771 N N . TYR A 1 100 ? 8.144 2.783 -16.729 1.00 80.25 100 TYR A N 1
ATOM 772 C CA . TYR A 1 100 ? 7.572 3.998 -17.324 1.00 80.25 100 TYR A CA 1
ATOM 773 C C . TYR A 1 100 ? 6.188 3.784 -17.951 1.00 80.25 100 TYR A C 1
ATOM 775 O O . TYR A 1 100 ? 5.551 4.752 -18.361 1.00 80.25 100 TYR A O 1
ATOM 783 N N . ALA A 1 101 ? 5.746 2.531 -18.050 1.00 82.62 101 ALA A N 1
ATOM 784 C CA . ALA A 1 101 ? 4.432 2.140 -18.536 1.00 82.62 101 ALA A CA 1
ATOM 785 C C . ALA A 1 101 ? 3.706 1.260 -17.501 1.00 82.62 101 ALA A C 1
ATOM 787 O O . ALA A 1 101 ? 2.940 0.366 -17.863 1.00 82.62 101 ALA A O 1
ATOM 788 N N . ALA A 1 102 ? 3.972 1.500 -16.211 1.00 85.44 102 ALA A N 1
ATOM 789 C CA . ALA A 1 102 ? 3.257 0.857 -15.117 1.00 85.44 102 ALA A CA 1
ATOM 790 C C . ALA A 1 102 ? 1.775 1.259 -15.100 1.00 85.44 102 ALA A C 1
ATOM 792 O O . ALA A 1 102 ? 1.409 2.357 -15.530 1.00 85.44 102 ALA A O 1
ATOM 793 N N . GLY A 1 103 ? 0.936 0.354 -14.589 1.00 82.69 103 GLY A N 1
ATOM 794 C CA . GLY A 1 103 ? -0.509 0.530 -14.564 1.00 82.69 103 GLY A CA 1
ATOM 795 C C . GLY A 1 103 ? -0.955 1.759 -13.764 1.00 82.69 103 GLY A C 1
ATOM 796 O O . GLY A 1 103 ? -0.379 2.060 -12.715 1.00 82.69 103 GLY A O 1
ATOM 797 N N . ILE A 1 104 ? -1.991 2.457 -14.238 1.00 85.56 104 ILE A N 1
ATOM 798 C CA . ILE A 1 104 ? -2.584 3.622 -13.568 1.00 85.56 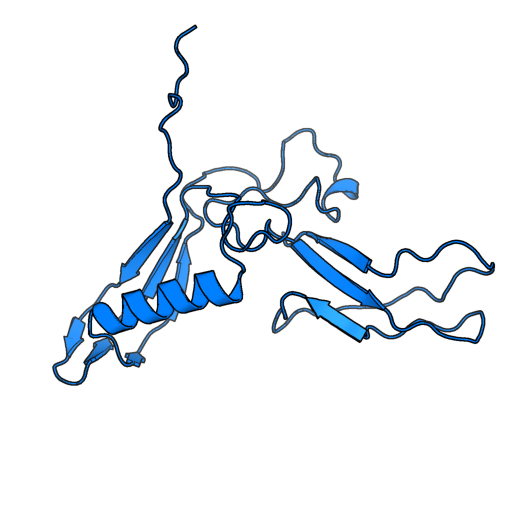104 ILE A CA 1
ATOM 799 C C . ILE A 1 104 ? -3.817 3.181 -12.780 1.00 85.56 104 ILE A C 1
ATOM 801 O O . ILE A 1 104 ? -4.871 2.903 -13.353 1.00 85.56 104 ILE A O 1
ATOM 805 N N . TRP A 1 105 ? -3.713 3.192 -11.453 1.00 89.94 105 TRP A N 1
ATOM 806 C CA . TRP A 1 105 ? -4.778 2.730 -10.567 1.00 89.94 105 TRP A CA 1
ATOM 807 C C . TRP A 1 105 ? -5.217 3.806 -9.570 1.00 89.94 105 TRP A C 1
ATOM 809 O O . TRP A 1 105 ? -4.523 4.795 -9.323 1.00 89.94 105 TRP A O 1
ATOM 819 N N . GLY A 1 106 ? -6.398 3.625 -8.966 1.00 92.94 106 GLY A N 1
ATOM 820 C CA . GLY A 1 106 ? -6.813 4.457 -7.834 1.00 92.94 106 GLY A CA 1
ATOM 821 C C . GLY A 1 106 ? -5.896 4.262 -6.623 1.00 92.94 106 GLY A C 1
ATOM 822 O O . GLY A 1 106 ? -5.615 5.214 -5.903 1.00 92.94 106 GLY A O 1
ATOM 823 N N . LEU A 1 107 ? -5.371 3.054 -6.422 1.00 94.06 107 LEU A N 1
ATOM 824 C CA . LEU A 1 107 ? -4.402 2.737 -5.377 1.00 94.06 107 LEU A CA 1
ATOM 825 C C . LEU A 1 107 ? -3.095 2.300 -6.035 1.00 94.06 107 LEU A C 1
ATOM 827 O O . LEU A 1 107 ? -3.064 1.253 -6.672 1.00 94.06 107 LEU A O 1
ATOM 831 N N . ASN A 1 108 ? -2.036 3.088 -5.855 1.00 92.12 108 ASN A N 1
ATOM 832 C CA . ASN A 1 108 ? -0.700 2.777 -6.359 1.00 92.12 108 ASN A CA 1
ATOM 833 C C . ASN A 1 108 ? 0.247 2.661 -5.173 1.00 92.12 108 ASN A C 1
ATOM 835 O O . ASN A 1 108 ? 0.226 3.525 -4.301 1.00 92.12 108 ASN A O 1
ATOM 839 N N . ILE A 1 109 ? 1.060 1.611 -5.119 1.00 92.88 109 ILE A N 1
ATOM 840 C CA . ILE A 1 109 ? 2.028 1.403 -4.037 1.00 92.88 109 ILE A CA 1
ATOM 841 C C . ILE A 1 109 ? 3.386 1.174 -4.661 1.00 92.88 109 ILE A C 1
ATOM 843 O O . ILE A 1 109 ? 3.514 0.351 -5.563 1.00 92.88 109 ILE A O 1
ATOM 847 N N . HIS A 1 110 ? 4.394 1.888 -4.161 1.00 93.62 110 HIS A N 1
ATOM 848 C CA . HIS A 1 110 ? 5.767 1.753 -4.634 1.00 93.62 110 HIS A CA 1
ATOM 849 C C . HIS A 1 110 ? 5.850 1.947 -6.164 1.00 93.62 110 HIS A C 1
ATOM 851 O O . HIS A 1 110 ? 6.488 1.177 -6.879 1.00 93.62 110 HIS A O 1
ATOM 857 N N . GLU A 1 111 ? 5.109 2.945 -6.668 1.00 90.25 111 GLU A N 1
ATOM 858 C CA . GLU A 1 111 ? 4.998 3.279 -8.100 1.00 90.25 111 GLU A CA 1
ATOM 859 C C . GLU A 1 111 ? 4.539 2.108 -8.998 1.00 90.25 111 GLU A C 1
ATOM 861 O O . GLU A 1 111 ? 4.767 2.115 -10.206 1.00 90.25 111 GLU A O 1
ATOM 866 N N . ASN A 1 112 ? 3.878 1.098 -8.417 1.00 90.06 112 ASN A N 1
ATOM 867 C CA . ASN A 1 112 ? 3.435 -0.128 -9.088 1.00 90.06 112 ASN A CA 1
ATOM 868 C C . ASN A 1 112 ? 4.564 -0.884 -9.802 1.00 90.06 112 ASN A C 1
ATOM 870 O O . ASN A 1 112 ? 4.324 -1.546 -10.811 1.00 90.06 112 ASN A O 1
ATOM 874 N N . TYR A 1 113 ? 5.791 -0.825 -9.283 1.00 88.81 113 TYR A N 1
ATOM 875 C CA . TYR A 1 113 ? 6.880 -1.671 -9.758 1.00 88.81 113 TYR A CA 1
ATOM 876 C C . TYR A 1 113 ? 7.643 -2.322 -8.609 1.00 88.81 113 TYR A C 1
ATOM 878 O O . TYR A 1 113 ? 7.598 -1.895 -7.454 1.00 88.81 113 TYR A O 1
ATOM 886 N N . TYR A 1 114 ? 8.401 -3.355 -8.960 1.00 90.25 114 TYR A N 1
ATOM 887 C CA . TYR A 1 114 ? 9.383 -3.984 -8.088 1.00 90.25 114 TYR A CA 1
ATOM 888 C C . TYR A 1 114 ? 10.746 -4.077 -8.779 1.00 90.25 114 TYR A C 1
ATOM 890 O O . TYR A 1 114 ? 10.855 -4.122 -10.010 1.00 90.25 114 TYR A O 1
ATOM 898 N N . TYR A 1 115 ? 11.796 -4.137 -7.968 1.00 89.25 115 TYR A N 1
ATOM 899 C CA . TYR A 1 115 ? 13.148 -4.456 -8.387 1.00 89.25 115 TYR A CA 1
ATOM 900 C C . TYR A 1 115 ? 13.360 -5.967 -8.347 1.00 89.25 115 TYR A C 1
ATOM 902 O O . TYR A 1 115 ? 13.075 -6.636 -7.351 1.00 89.25 115 TYR A O 1
ATOM 910 N N . LEU A 1 116 ? 13.929 -6.497 -9.423 1.00 89.12 116 LEU A N 1
ATOM 911 C CA . LEU A 1 116 ? 14.464 -7.846 -9.490 1.00 89.12 116 LEU A CA 1
ATOM 912 C C . LEU A 1 116 ? 15.991 -7.763 -9.502 1.00 89.12 116 LEU A C 1
ATOM 914 O O . LEU A 1 116 ? 16.589 -7.256 -10.456 1.00 89.12 116 LEU A O 1
ATOM 918 N N . HIS A 1 117 ? 16.615 -8.252 -8.435 1.00 86.38 117 HIS A N 1
ATOM 919 C CA . HIS A 1 117 ? 18.065 -8.297 -8.294 1.00 86.38 117 HIS A CA 1
ATOM 920 C C . HIS A 1 117 ? 18.578 -9.677 -8.686 1.00 86.38 117 HIS A C 1
ATOM 922 O O . HIS A 1 117 ? 18.072 -10.692 -8.204 1.00 86.38 117 HIS A O 1
ATOM 928 N N . PHE A 1 118 ? 19.622 -9.718 -9.507 1.00 86.00 118 PHE A N 1
ATOM 929 C CA . PHE A 1 118 ? 20.263 -10.960 -9.931 1.00 86.00 118 PHE A CA 1
ATOM 930 C C . PHE A 1 118 ? 21.610 -11.149 -9.241 1.00 86.00 118 PHE A C 1
ATOM 932 O O . PHE A 1 118 ? 22.372 -10.197 -9.064 1.00 86.00 118 PHE A O 1
ATOM 939 N N . GLN A 1 119 ? 21.931 -12.391 -8.887 1.00 84.75 119 GLN A N 1
ATOM 940 C CA . GLN A 1 119 ? 23.270 -12.743 -8.436 1.00 84.75 119 GLN A CA 1
ATOM 941 C C . GLN A 1 119 ? 24.190 -12.896 -9.648 1.00 84.75 119 GLN A C 1
ATOM 943 O O . GLN A 1 119 ? 23.854 -13.573 -10.622 1.00 84.75 119 GLN A O 1
ATOM 948 N N . GLN A 1 120 ? 25.370 -12.279 -9.587 1.00 79.88 120 GLN A N 1
ATOM 949 C CA . GLN A 1 120 ? 26.376 -12.442 -10.632 1.00 79.88 120 GLN A CA 1
ATOM 950 C C . GLN A 1 120 ? 26.899 -13.882 -10.662 1.00 79.88 120 GLN A C 1
ATOM 952 O O . GLN A 1 120 ? 27.194 -14.470 -9.621 1.00 79.88 120 GLN A O 1
ATOM 957 N N . VAL A 1 121 ? 27.038 -14.420 -11.872 1.00 77.69 121 VAL A N 1
ATOM 958 C CA . VAL A 1 121 ? 27.613 -15.742 -12.141 1.00 77.69 121 VAL A CA 1
ATOM 959 C C . VAL A 1 121 ? 28.941 -15.580 -12.871 1.00 77.69 121 VAL A C 1
ATOM 961 O O . VAL A 1 121 ? 29.092 -14.705 -13.723 1.00 77.69 121 VAL A O 1
ATOM 964 N N . ASN A 1 122 ? 29.917 -16.415 -12.516 1.00 76.12 122 ASN A N 1
ATOM 965 C CA . ASN A 1 122 ? 31.283 -16.332 -13.046 1.00 76.12 122 ASN A CA 1
ATOM 966 C C . ASN A 1 122 ? 31.495 -17.186 -14.304 1.00 76.12 122 ASN A C 1
ATOM 968 O O . ASN A 1 122 ? 32.567 -17.132 -14.906 1.00 76.12 122 ASN A O 1
ATOM 972 N N . GLN A 1 123 ? 30.493 -17.972 -14.696 1.00 76.62 123 GLN A N 1
ATOM 973 C CA . GLN A 1 123 ? 30.546 -18.851 -15.852 1.00 76.62 123 GLN A CA 1
ATOM 974 C C . GLN A 1 123 ? 29.576 -18.375 -16.933 1.00 76.62 123 GLN A C 1
ATOM 976 O O . GLN A 1 123 ? 28.406 -18.074 -16.693 1.00 76.62 123 GLN A O 1
ATOM 981 N N . LEU A 1 124 ? 30.102 -18.289 -18.151 1.00 73.50 124 LEU A N 1
ATOM 982 C CA . LEU A 1 124 ? 29.334 -17.918 -19.325 1.00 73.50 124 LEU A CA 1
ATOM 983 C C . LEU A 1 124 ? 28.294 -18.997 -19.652 1.00 73.50 124 LEU A C 1
ATOM 985 O O . LEU A 1 124 ? 28.615 -20.183 -19.640 1.00 73.50 124 LEU A O 1
ATOM 989 N N . GLY A 1 125 ? 27.080 -18.577 -20.007 1.00 73.44 125 GLY A N 1
ATOM 990 C CA . GLY A 1 125 ? 25.984 -19.491 -20.329 1.00 73.44 125 GLY A CA 1
ATOM 991 C C . GLY A 1 125 ? 25.183 -19.941 -19.108 1.00 73.44 125 GLY A C 1
ATOM 992 O O . GLY A 1 125 ? 24.131 -20.555 -19.280 1.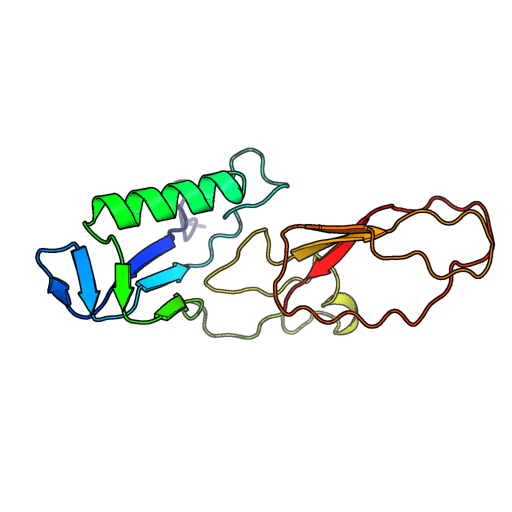00 73.44 125 GLY A O 1
ATOM 993 N N . ASP A 1 126 ? 25.599 -19.563 -17.898 1.00 76.94 126 ASP A N 1
ATOM 994 C CA . ASP A 1 126 ? 24.788 -19.770 -16.706 1.00 76.94 126 ASP A CA 1
ATOM 995 C C . ASP A 1 126 ? 23.620 -18.784 -16.665 1.00 76.94 126 ASP A C 1
ATOM 997 O O . ASP A 1 126 ? 23.691 -17.636 -17.128 1.00 76.94 126 ASP A O 1
ATOM 1001 N N . THR A 1 127 ? 22.521 -19.258 -16.089 1.00 78.44 127 THR A N 1
ATOM 1002 C CA . THR A 1 127 ? 21.353 -18.446 -15.770 1.00 78.44 127 THR A CA 1
ATOM 1003 C C . THR A 1 127 ? 21.577 -17.823 -14.392 1.00 78.44 127 THR A C 1
ATOM 1005 O O . THR A 1 127 ? 21.656 -18.569 -13.415 1.00 78.44 127 THR A O 1
ATOM 1008 N N . PRO A 1 128 ? 21.711 -16.488 -14.277 1.00 82.31 128 PRO A N 1
ATOM 1009 C CA . PRO A 1 128 ? 21.965 -15.864 -12.986 1.00 82.31 128 PRO A CA 1
ATOM 1010 C C . PRO A 1 128 ? 20.749 -16.055 -12.076 1.00 82.31 128 PRO A C 1
ATOM 1012 O O . PRO A 1 128 ? 19.644 -15.695 -12.491 1.00 82.31 128 PRO A O 1
ATOM 1015 N N . PRO A 1 129 ? 20.907 -16.607 -10.861 1.00 84.94 129 PRO A N 1
ATOM 1016 C CA . PRO A 1 129 ? 19.773 -16.790 -9.974 1.00 84.94 129 PRO A CA 1
ATOM 1017 C C . PRO A 1 129 ? 19.249 -15.434 -9.494 1.00 84.94 129 PRO A C 1
ATOM 1019 O O . PRO A 1 129 ? 19.986 -14.447 -9.394 1.00 84.94 129 PRO A O 1
ATOM 1022 N N . ILE A 1 130 ? 17.956 -15.388 -9.187 1.00 86.75 130 ILE A N 1
ATOM 1023 C CA . ILE A 1 130 ? 17.327 -14.221 -8.570 1.00 86.75 130 ILE A CA 1
ATOM 1024 C C . ILE A 1 130 ? 17.815 -14.132 -7.122 1.00 86.75 130 ILE A C 1
ATOM 1026 O O . ILE A 1 130 ? 17.597 -15.044 -6.330 1.00 86.75 130 ILE A O 1
ATOM 1030 N N . ALA A 1 131 ? 18.471 -13.026 -6.784 1.00 87.69 131 ALA A N 1
ATOM 1031 C CA . ALA A 1 131 ? 18.988 -12.759 -5.448 1.00 87.69 131 ALA A CA 1
ATOM 1032 C C . ALA A 1 131 ? 17.915 -12.169 -4.521 1.00 87.69 131 ALA A C 1
ATOM 1034 O O . ALA A 1 131 ? 17.858 -12.513 -3.343 1.00 87.69 131 ALA A O 1
ATOM 1035 N N . LYS A 1 132 ? 17.086 -11.253 -5.038 1.00 89.12 132 LYS A N 1
ATOM 1036 C CA . LYS A 1 132 ? 16.079 -10.526 -4.251 1.00 89.12 132 LYS A CA 1
ATOM 1037 C C . LYS A 1 132 ? 14.973 -9.972 -5.154 1.00 89.12 132 LYS A C 1
ATOM 1039 O O . LYS A 1 132 ? 15.248 -9.556 -6.278 1.00 89.12 132 LYS A O 1
ATOM 1044 N N . ILE A 1 133 ? 13.755 -9.917 -4.619 1.00 90.69 133 ILE A N 1
ATOM 1045 C CA . ILE A 1 133 ? 12.641 -9.108 -5.130 1.00 90.69 133 ILE A CA 1
ATOM 1046 C C . ILE A 1 133 ? 12.373 -8.006 -4.098 1.00 90.69 133 ILE A C 1
ATOM 1048 O O . ILE A 1 133 ? 12.326 -8.304 -2.900 1.00 90.69 133 ILE A O 1
ATOM 1052 N N . ASP A 1 134 ? 12.257 -6.755 -4.539 1.00 90.38 134 ASP A N 1
ATOM 1053 C CA . ASP A 1 134 ? 12.082 -5.597 -3.656 1.00 90.38 134 ASP A CA 1
ATOM 1054 C C . ASP A 1 134 ? 11.019 -4.618 -4.192 1.00 90.38 134 ASP A C 1
ATOM 1056 O O . ASP A 1 134 ? 11.202 -4.100 -5.290 1.00 90.38 134 ASP A O 1
ATOM 1060 N N . PRO A 1 135 ? 9.926 -4.339 -3.464 1.00 91.44 135 PRO A N 1
ATOM 1061 C CA . PRO A 1 135 ? 9.536 -4.984 -2.213 1.00 91.44 135 PRO A CA 1
ATOM 1062 C C . PRO A 1 135 ? 9.218 -6.471 -2.419 1.00 91.44 135 PRO A C 1
ATOM 1064 O O . PRO A 1 135 ? 8.953 -6.915 -3.532 1.00 91.44 135 PRO A O 1
ATOM 1067 N N . MET A 1 136 ? 9.233 -7.261 -1.343 1.00 88.19 136 MET A N 1
ATOM 1068 C CA . MET A 1 136 ? 8.851 -8.674 -1.419 1.00 88.19 136 MET A CA 1
ATOM 1069 C C . MET A 1 136 ? 7.390 -8.805 -1.870 1.00 88.19 136 MET A C 1
ATOM 1071 O O . MET A 1 136 ? 6.487 -8.316 -1.191 1.00 88.19 136 MET A O 1
ATOM 1075 N N . LEU A 1 137 ? 7.163 -9.517 -2.974 1.00 85.44 137 LEU A N 1
ATOM 1076 C CA . LEU A 1 137 ? 5.833 -9.786 -3.516 1.00 85.44 137 LEU A CA 1
ATOM 1077 C C . LEU A 1 137 ? 5.453 -11.253 -3.272 1.00 85.44 137 LEU A C 1
ATOM 1079 O O . LEU A 1 137 ? 5.946 -12.139 -3.979 1.00 85.44 137 LEU A O 1
ATOM 1083 N N . PRO A 1 138 ? 4.600 -11.550 -2.274 1.00 81.06 138 PRO A N 1
ATOM 1084 C CA . PRO A 1 138 ? 4.146 -12.913 -2.050 1.00 81.06 138 PRO A CA 1
ATOM 1085 C C . PRO A 1 138 ? 3.329 -13.396 -3.255 1.00 81.06 138 PRO A C 1
ATOM 1087 O O . PRO A 1 138 ? 2.528 -12.652 -3.813 1.00 81.06 138 PRO A O 1
ATOM 1090 N N . ASN A 1 139 ? 3.507 -14.664 -3.630 1.00 79.81 139 ASN A N 1
ATOM 1091 C CA . ASN A 1 139 ? 2.819 -15.329 -4.747 1.00 79.81 139 ASN A CA 1
ATOM 1092 C C . ASN A 1 139 ? 3.213 -14.866 -6.165 1.00 79.81 139 ASN A C 1
ATOM 1094 O O . ASN A 1 139 ? 2.576 -15.287 -7.130 1.00 79.81 139 ASN A O 1
ATOM 1098 N N . LEU A 1 140 ? 4.279 -14.072 -6.325 1.00 84.06 140 LEU A N 1
ATOM 1099 C CA . LEU A 1 140 ? 4.856 -13.808 -7.645 1.00 84.06 140 LEU A CA 1
ATOM 1100 C C . LEU A 1 140 ? 5.612 -15.048 -8.153 1.00 84.06 140 LEU A C 1
ATOM 1102 O O . LEU A 1 140 ? 6.573 -15.500 -7.529 1.00 84.06 140 LEU A O 1
ATOM 1106 N N . TYR A 1 141 ? 5.198 -15.587 -9.302 1.00 81.06 141 TYR A N 1
ATOM 1107 C CA . TYR A 1 141 ? 5.871 -16.711 -9.957 1.00 81.06 141 TYR A CA 1
ATOM 1108 C C . TYR A 1 141 ? 6.708 -16.224 -11.141 1.00 81.06 141 TYR A C 1
ATOM 1110 O O . TYR A 1 141 ? 6.174 -15.706 -12.121 1.00 81.06 141 TYR A O 1
ATOM 1118 N N . LEU A 1 142 ? 8.027 -16.406 -11.061 1.00 82.56 142 LEU A N 1
ATOM 1119 C CA . LEU A 1 142 ? 8.964 -15.993 -12.104 1.00 82.56 142 LEU A CA 1
ATOM 1120 C C . LEU A 1 142 ? 9.481 -17.208 -12.873 1.00 82.56 142 LEU A C 1
ATOM 1122 O O . LEU A 1 142 ? 9.990 -18.162 -12.287 1.00 82.56 142 LEU A O 1
ATOM 1126 N N . ILE A 1 143 ? 9.387 -17.149 -14.203 1.00 80.00 143 ILE A N 1
ATOM 1127 C CA . ILE A 1 143 ? 9.952 -18.160 -15.101 1.00 80.00 143 ILE A CA 1
ATOM 1128 C C . ILE A 1 143 ? 11.165 -17.561 -15.803 1.00 80.00 143 ILE A C 1
ATOM 1130 O O . ILE A 1 143 ? 11.033 -16.725 -16.698 1.00 80.00 143 ILE A O 1
ATOM 1134 N N . GLN A 1 144 ? 12.358 -18.026 -15.445 1.00 74.94 144 GLN A N 1
ATOM 1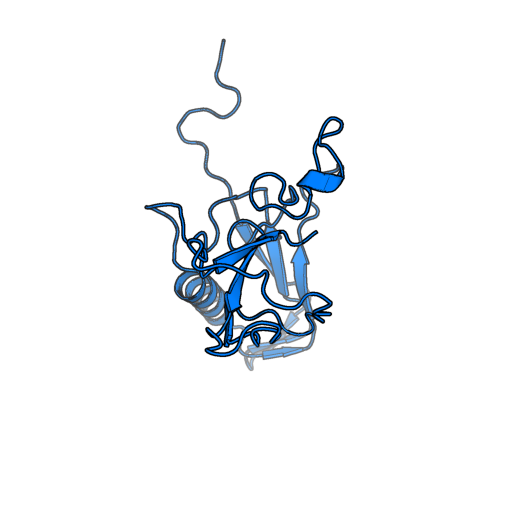135 C CA . GLN A 1 144 ? 13.589 -17.589 -16.090 1.00 74.94 144 GLN A CA 1
ATOM 1136 C C . GLN A 1 144 ? 13.920 -18.497 -17.279 1.00 74.94 144 GLN A C 1
ATOM 1138 O O . GLN A 1 144 ? 14.162 -19.688 -17.116 1.00 74.94 144 GLN A O 1
ATOM 1143 N N . ARG A 1 145 ? 13.905 -17.933 -18.495 1.00 70.19 145 ARG A N 1
ATOM 1144 C CA . ARG A 1 145 ? 14.139 -18.673 -19.755 1.00 70.19 145 ARG A CA 1
ATOM 1145 C C . ARG A 1 145 ? 15.401 -18.251 -20.514 1.00 70.19 145 ARG A C 1
ATOM 1147 O O . ARG A 1 145 ? 15.579 -18.659 -21.657 1.00 70.19 145 ARG A O 1
ATOM 1154 N N . ARG A 1 146 ? 16.249 -17.398 -19.930 1.00 63.16 146 ARG A N 1
ATOM 1155 C CA . ARG A 1 146 ? 17.471 -16.903 -20.585 1.00 63.16 146 ARG A CA 1
ATOM 1156 C C . ARG A 1 146 ? 18.704 -17.059 -19.701 1.00 63.16 146 ARG A C 1
ATOM 1158 O O . ARG A 1 146 ? 18.700 -16.632 -18.548 1.00 63.16 146 ARG A O 1
ATOM 1165 N N . CYS A 1 147 ? 19.749 -17.608 -20.313 1.00 54.31 147 CYS A N 1
ATOM 1166 C CA . CYS A 1 147 ? 21.122 -17.616 -19.825 1.00 54.31 147 CYS A CA 1
ATOM 1167 C C . CYS A 1 147 ? 21.807 -16.267 -20.097 1.00 54.31 147 CYS A C 1
ATOM 1169 O O . CYS A 1 147 ? 21.366 -15.512 -20.969 1.00 54.31 147 CYS A O 1
ATOM 1171 N N . SER A 1 148 ? 22.884 -15.958 -19.370 1.00 53.56 148 SER A N 1
ATOM 1172 C CA . SER A 1 148 ? 23.666 -14.738 -19.614 1.00 53.56 148 SER A CA 1
ATOM 1173 C C . SER A 1 148 ? 24.177 -14.668 -21.069 1.00 53.56 148 SER A C 1
ATOM 1175 O O . SER A 1 148 ? 24.693 -15.668 -21.580 1.00 53.56 148 SER A O 1
ATOM 1177 N N . PRO A 1 149 ? 24.052 -13.517 -21.764 1.00 45.06 149 PRO A N 1
ATOM 1178 C CA . PRO A 1 149 ? 24.706 -13.321 -23.052 1.00 45.06 149 PRO A CA 1
ATOM 1179 C C . PRO A 1 149 ? 26.223 -13.259 -22.867 1.00 45.06 149 PRO A C 1
ATOM 1181 O O . PRO A 1 149 ? 26.726 -12.672 -21.906 1.00 45.06 149 PRO A O 1
ATOM 1184 N N . SER A 1 150 ? 26.952 -13.834 -23.818 1.00 46.28 150 SER A N 1
ATOM 1185 C CA . SER A 1 150 ? 28.397 -13.684 -23.934 1.00 46.28 150 SER A CA 1
ATOM 1186 C C . SER A 1 150 ? 28.769 -12.235 -24.181 1.00 46.28 150 SER A C 1
ATOM 1188 O O . SER A 1 150 ? 28.504 -11.721 -25.258 1.00 46.28 150 SER A O 1
ATOM 1190 N N . GLU A 1 151 ? 29.352 -11.596 -23.169 1.00 40.34 151 GLU A N 1
ATOM 1191 C CA . GLU A 1 151 ? 30.527 -10.712 -23.212 1.00 40.34 151 GLU A CA 1
ATOM 1192 C C . GLU A 1 151 ? 30.532 -9.811 -21.973 1.00 40.34 151 GLU A C 1
ATOM 1194 O O . GLU A 1 151 ? 29.505 -9.604 -21.330 1.00 40.34 151 GLU A O 1
ATOM 1199 N N . LYS A 1 152 ? 31.715 -9.299 -21.607 1.00 42.28 152 LYS A N 1
ATOM 1200 C CA . LYS A 1 152 ? 31.972 -8.383 -20.479 1.00 42.28 152 LYS A CA 1
ATOM 1201 C C . LYS A 1 152 ? 31.297 -7.009 -20.684 1.00 42.28 152 LYS A C 1
ATOM 1203 O O . LYS A 1 152 ? 31.957 -5.975 -20.699 1.00 42.28 152 LYS A O 1
ATOM 1208 N N . GLY A 1 153 ? 29.983 -7.000 -20.875 1.00 38.38 153 GLY A N 1
ATOM 1209 C CA . GLY A 1 153 ? 29.130 -5.833 -21.024 1.00 38.38 153 GLY A CA 1
ATOM 1210 C C . GLY A 1 153 ? 28.429 -5.507 -19.710 1.00 38.38 153 GLY A C 1
ATOM 1211 O O . GLY A 1 153 ? 28.010 -6.388 -18.965 1.00 38.38 153 GLY A O 1
ATOM 1212 N N . ARG A 1 154 ? 28.345 -4.210 -19.423 1.00 39.62 154 ARG A N 1
ATOM 1213 C CA . ARG A 1 154 ? 27.818 -3.580 -18.207 1.00 39.62 154 ARG A CA 1
ATOM 1214 C C . ARG A 1 154 ? 26.441 -4.147 -17.813 1.00 39.62 154 ARG A C 1
ATOM 1216 O O . ARG A 1 154 ? 25.414 -3.682 -18.301 1.00 39.62 154 ARG A O 1
ATOM 1223 N N . TRP A 1 155 ? 26.416 -5.126 -16.910 1.00 43.25 155 TRP A N 1
ATOM 1224 C CA . TRP A 1 155 ? 25.183 -5.581 -16.268 1.00 43.25 155 TRP A CA 1
ATOM 1225 C C . TRP A 1 155 ? 24.561 -4.414 -15.498 1.00 43.25 155 TRP A C 1
ATOM 1227 O O . TRP A 1 155 ? 25.223 -3.810 -14.653 1.00 43.25 155 TRP A O 1
ATOM 1237 N N . ARG A 1 156 ? 23.287 -4.100 -15.766 1.00 43.31 156 ARG A N 1
ATOM 1238 C CA . ARG A 1 156 ? 22.467 -3.369 -14.797 1.00 43.31 156 ARG A CA 1
ATOM 1239 C C . ARG A 1 156 ? 22.011 -4.408 -13.769 1.00 43.31 156 ARG A C 1
ATOM 1241 O O . ARG A 1 156 ? 21.281 -5.317 -14.152 1.00 43.31 156 ARG A O 1
ATOM 1248 N N . PRO A 1 157 ? 22.466 -4.338 -12.509 1.00 41.44 157 PRO A N 1
ATOM 1249 C CA . PRO A 1 157 ? 22.175 -5.372 -11.512 1.00 41.44 157 PRO A CA 1
ATOM 1250 C C . PRO A 1 157 ? 20.682 -5.474 -11.153 1.00 41.44 157 PRO A C 1
ATOM 1252 O O . PRO A 1 157 ? 20.279 -6.454 -10.530 1.00 41.44 157 PRO A O 1
ATOM 1255 N N . ASN A 1 158 ? 19.875 -4.491 -11.575 1.00 48.06 158 ASN A N 1
ATOM 1256 C CA . ASN A 1 158 ? 18.466 -4.359 -11.236 1.00 48.06 158 ASN A CA 1
ATOM 1257 C C . ASN A 1 158 ? 17.630 -4.289 -12.522 1.00 48.06 158 ASN A C 1
ATOM 1259 O O . ASN A 1 158 ? 17.880 -3.433 -13.379 1.00 48.06 158 ASN A O 1
ATOM 1263 N N . ALA A 1 159 ? 16.640 -5.172 -12.641 1.00 57.16 159 ALA A N 1
ATOM 1264 C CA . ALA A 1 159 ? 15.555 -5.035 -13.605 1.00 57.16 159 ALA A CA 1
ATOM 1265 C C . ALA A 1 159 ? 14.321 -4.480 -12.888 1.00 57.16 159 ALA A C 1
ATOM 1267 O O . ALA A 1 159 ? 14.015 -4.899 -11.773 1.00 57.16 159 ALA A O 1
ATOM 1268 N N . TYR A 1 160 ? 13.636 -3.544 -13.534 1.00 57.88 160 TYR A N 1
ATOM 1269 C CA . TYR A 1 160 ? 12.372 -2.995 -13.062 1.00 57.88 160 TYR A CA 1
ATOM 1270 C C . TYR A 1 160 ? 11.260 -3.716 -13.800 1.00 57.88 160 TYR A C 1
ATOM 1272 O O . TYR A 1 160 ? 11.335 -3.854 -15.023 1.00 57.88 160 TYR A O 1
ATOM 1280 N N . HIS A 1 161 ? 10.244 -4.158 -13.076 1.00 66.69 161 HIS A N 1
ATOM 1281 C CA . HIS A 1 161 ? 9.045 -4.680 -13.705 1.00 66.69 161 HIS A CA 1
ATOM 1282 C C . HIS A 1 161 ? 7.826 -4.066 -13.041 1.00 66.69 161 HIS A C 1
ATOM 1284 O O . HIS A 1 161 ? 7.733 -4.019 -11.813 1.00 66.69 161 HIS A O 1
ATOM 1290 N N . SER A 1 162 ? 6.932 -3.557 -13.874 1.00 62.88 162 SER A N 1
ATOM 1291 C CA . SER A 1 162 ? 5.622 -3.081 -13.463 1.00 62.88 162 SER A CA 1
ATOM 1292 C C . SER A 1 162 ? 4.739 -4.253 -13.039 1.00 62.88 162 SER A C 1
ATOM 1294 O O . SER A 1 162 ? 4.888 -5.388 -13.499 1.00 62.88 162 SER A O 1
ATOM 1296 N N . ILE A 1 163 ? 3.809 -3.956 -12.144 1.00 57.56 163 ILE A N 1
ATOM 1297 C CA . ILE A 1 163 ? 2.696 -4.821 -11.782 1.00 57.56 163 ILE A CA 1
ATOM 1298 C C . ILE A 1 163 ? 1.495 -4.308 -12.583 1.00 57.56 163 ILE A C 1
ATOM 1300 O O . ILE A 1 163 ? 1.178 -3.118 -12.512 1.00 57.56 163 ILE A O 1
ATOM 1304 N N . GLY A 1 164 ? 0.902 -5.191 -13.389 1.00 47.75 164 GLY A N 1
ATOM 1305 C CA . GLY A 1 164 ? -0.412 -4.976 -14.002 1.00 47.75 164 GLY A CA 1
ATOM 1306 C C . GLY A 1 164 ? -1.498 -5.146 -12.958 1.00 47.75 164 GLY A C 1
ATOM 1307 O O . GLY A 1 164 ? -1.449 -6.187 -12.259 1.00 47.75 164 GLY A O 1
#

Secondary structure (DSSP, 8-state):
---SS-TT----EEEEE-SEE-TTSEEES-EEEEESSBS-TB-SS-TTSPBHHHHHHHHHHHHHHTT-SEEES-EEEE-TTS-S-SS-TT--GGGTTSGGG----SB-SGGGEEEEEE---SSTT--PPEEEEES--TT-------PPPSS-----SEEEEE--

Foldseek 3Di:
DDDPQDPPHDWDWDWDWDQDQDPQQEGATEIETWFQQDQQALAPPDPPHDHNVRSVVVVVVVSVVVSHPHYPYYYYYHQPNDDDWQFDPPDDPVCCFALVGAGGTSDHHNSQKKKFFFDDDPDFQAATDTPDIPPDDPPDDDDGDDTDDDDPDDDPRIDMTGDD

Radius of gyration: 20.14 Å; chains: 1; bounding box: 51×49×51 Å